Protein AF-A0A329ZV99-F1 (afdb_monomer_lite)

Foldseek 3Di:
DFKWWDDLNDIDDDPDVVRVQVVQVVDFLVCCVVRNQQRTWMAGPVVRDIWGWDQDPRTIDTHDPDPVVD

Sequence (70 aa):
MRYRLIMFGFSAMCEDLGEVSLRLRGIPMQRADLEGIDQCYLVDLQKKRQYKIALIKGEYQVMFDSYEDL

Secondary structure (DSSP, 8-state):
--EEEEETTEEEEESSHHHHHHHHHTS-THHIIIIIGGG-EEEETTTTEEEEEEEETTEEEEE-SSGGG-

Radius of gyration: 11.34 Å; chains: 1; bounding box: 29×20×29 Å

Structure (mmCIF, N/CA/C/O back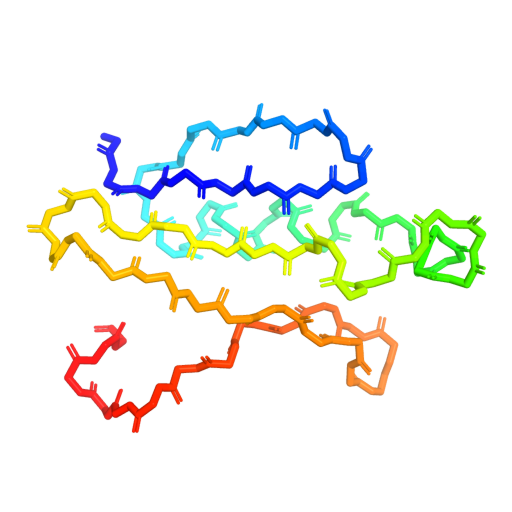bone):
data_AF-A0A329ZV99-F1
#
_entry.id   AF-A0A329ZV99-F1
#
loop_
_atom_site.group_PDB
_atom_site.id
_atom_site.type_symbol
_atom_site.label_atom_id
_atom_site.label_alt_id
_atom_site.label_comp_id
_atom_site.label_asym_id
_atom_site.label_entity_id
_atom_site.label_seq_id
_atom_site.pdbx_PDB_ins_code
_atom_site.Cartn_x
_atom_site.Cartn_y
_atom_site.Cartn_z
_atom_site.occupancy
_atom_site.B_iso_or_equiv
_atom_site.auth_seq_id
_atom_site.auth_comp_id
_atom_site.auth_asym_id
_atom_site.auth_atom_id
_atom_site.pdbx_PDB_model_num
ATOM 1 N N . MET A 1 1 ? -2.780 6.949 13.660 1.00 80.44 1 MET A N 1
ATOM 2 C CA . MET A 1 1 ? -2.195 5.905 12.785 1.00 80.44 1 MET A CA 1
ATOM 3 C C . MET A 1 1 ? -3.101 4.680 12.745 1.00 80.44 1 MET A C 1
ATOM 5 O O . MET A 1 1 ? -3.155 3.946 13.726 1.00 80.44 1 MET A O 1
ATOM 9 N N . ARG A 1 2 ? -3.847 4.495 11.649 1.00 94.38 2 ARG A N 1
ATOM 10 C CA . ARG A 1 2 ? -4.806 3.391 11.456 1.00 94.38 2 ARG A CA 1
ATOM 11 C C . ARG A 1 2 ? -4.264 2.295 10.545 1.00 94.38 2 ARG A C 1
ATOM 13 O O . ARG A 1 2 ? -4.569 1.126 10.763 1.00 94.38 2 ARG A O 1
ATOM 20 N N . TYR A 1 3 ? -3.450 2.658 9.561 1.00 97.44 3 TYR A N 1
ATOM 21 C CA . TYR A 1 3 ? -2.987 1.727 8.545 1.00 97.44 3 TYR A CA 1
ATOM 22 C C . TYR A 1 3 ? -1.481 1.488 8.637 1.00 97.44 3 TYR A C 1
ATOM 24 O O . TYR A 1 3 ? -0.714 2.375 9.011 1.00 97.44 3 TYR A O 1
ATOM 32 N N . ARG A 1 4 ? -1.052 0.283 8.268 1.00 97.81 4 ARG A N 1
ATOM 33 C CA . ARG A 1 4 ? 0.348 -0.055 8.011 1.00 97.81 4 ARG A CA 1
ATOM 34 C C . ARG A 1 4 ? 0.479 -0.492 6.559 1.00 97.81 4 ARG A C 1
ATOM 36 O O . ARG A 1 4 ? -0.050 -1.530 6.178 1.00 97.81 4 ARG A O 1
ATOM 43 N N . LEU A 1 5 ? 1.175 0.304 5.763 1.00 97.75 5 LEU A N 1
ATOM 44 C CA . LEU A 1 5 ? 1.460 0.043 4.359 1.00 97.75 5 LEU A CA 1
ATOM 45 C C . LEU A 1 5 ? 2.786 -0.715 4.235 1.00 97.75 5 LEU A C 1
ATOM 47 O O . LEU A 1 5 ? 3.795 -0.259 4.771 1.00 97.75 5 LEU A O 1
ATOM 51 N N . ILE A 1 6 ? 2.781 -1.846 3.533 1.00 97.25 6 ILE A N 1
ATOM 52 C CA . ILE A 1 6 ? 3.963 -2.653 3.221 1.00 97.25 6 ILE A CA 1
ATOM 53 C C . ILE A 1 6 ? 4.185 -2.619 1.710 1.00 97.25 6 ILE A C 1
ATOM 55 O O . ILE A 1 6 ? 3.341 -3.088 0.950 1.00 97.25 6 ILE A O 1
ATOM 59 N N . MET A 1 7 ? 5.316 -2.059 1.284 1.00 96.06 7 MET A N 1
ATOM 60 C CA . MET A 1 7 ? 5.709 -1.940 -0.122 1.00 96.06 7 MET A CA 1
ATOM 61 C C . MET A 1 7 ? 7.176 -2.329 -0.261 1.00 96.06 7 MET A C 1
ATOM 63 O O . MET A 1 7 ? 8.023 -1.715 0.385 1.00 96.06 7 MET A O 1
ATOM 67 N N . PHE A 1 8 ? 7.479 -3.313 -1.108 1.00 93.75 8 PHE A N 1
ATOM 68 C CA . PHE A 1 8 ? 8.853 -3.637 -1.520 1.00 93.75 8 PHE A CA 1
ATOM 69 C C . PHE A 1 8 ? 9.849 -3.786 -0.349 1.00 93.75 8 PHE A C 1
ATOM 71 O O . PHE A 1 8 ? 10.929 -3.204 -0.342 1.00 93.75 8 PHE A O 1
ATOM 78 N N . GLY A 1 9 ? 9.448 -4.505 0.706 1.00 88.50 9 GLY A N 1
ATOM 79 C CA . GLY A 1 9 ? 10.269 -4.714 1.908 1.00 88.50 9 GLY A CA 1
ATOM 80 C C . GLY A 1 9 ? 10.304 -3.545 2.904 1.00 88.50 9 GLY A C 1
ATOM 81 O O . GLY A 1 9 ? 10.870 -3.689 3.987 1.00 88.50 9 GLY A O 1
A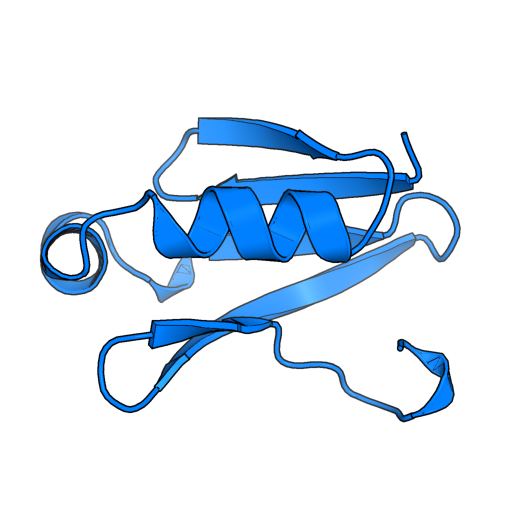TOM 82 N N . PHE A 1 10 ? 9.664 -2.414 2.598 1.00 91.81 10 PHE A N 1
ATOM 83 C CA . PHE A 1 10 ? 9.536 -1.267 3.496 1.00 91.81 10 PHE A CA 1
ATOM 84 C C . PHE A 1 10 ? 8.148 -1.197 4.127 1.00 91.81 10 PHE A C 1
ATOM 86 O O . PHE A 1 10 ? 7.135 -1.485 3.491 1.00 91.81 10 PHE A O 1
ATOM 93 N N . SER A 1 11 ? 8.102 -0.754 5.385 1.00 94.94 11 SER A N 1
ATOM 94 C CA . SER A 1 11 ? 6.854 -0.512 6.107 1.00 94.94 11 SER A CA 1
ATOM 95 C C . SER A 1 11 ? 6.671 0.960 6.449 1.00 94.94 11 SER A C 1
ATOM 97 O O . SER A 1 11 ? 7.607 1.617 6.906 1.00 94.94 11 SER A O 1
ATOM 99 N N . ALA A 1 12 ? 5.443 1.443 6.321 1.00 96.19 12 ALA A N 1
ATOM 100 C CA . ALA A 1 12 ? 5.029 2.795 6.652 1.00 96.19 12 ALA A CA 1
ATOM 101 C C . ALA A 1 12 ? 3.764 2.773 7.513 1.00 96.19 12 ALA A C 1
ATOM 103 O O . ALA A 1 12 ? 2.805 2.079 7.185 1.00 96.19 12 ALA A O 1
ATOM 104 N N . MET A 1 13 ? 3.737 3.548 8.596 1.00 97.31 13 MET A N 1
ATOM 105 C CA . MET A 1 13 ? 2.496 3.805 9.329 1.00 97.31 13 MET A CA 1
ATOM 106 C C . MET A 1 13 ? 1.779 4.994 8.693 1.00 97.31 13 MET A C 1
ATOM 108 O O . MET A 1 13 ? 2.424 6.004 8.420 1.00 97.31 13 MET A O 1
ATOM 112 N N . CYS A 1 14 ? 0.472 4.865 8.480 1.00 96.88 14 CYS A N 1
ATOM 113 C CA . CYS A 1 14 ? -0.377 5.891 7.886 1.00 96.88 14 CYS A CA 1
ATOM 114 C C . CYS A 1 14 ? -1.569 6.207 8.797 1.00 96.88 14 CYS A C 1
ATOM 116 O O . CYS A 1 14 ? -2.136 5.323 9.456 1.00 96.88 14 CYS A O 1
ATOM 118 N N . GLU A 1 15 ? -1.952 7.475 8.870 1.00 95.44 15 GLU A N 1
ATOM 119 C CA . GLU A 1 15 ? -3.086 7.931 9.673 1.00 95.44 15 GLU A CA 1
ATOM 120 C C . GLU A 1 15 ? -4.423 7.521 9.073 1.00 95.44 15 GLU A C 1
ATOM 122 O O . GLU A 1 15 ? -5.254 6.963 9.793 1.00 95.44 15 GLU A O 1
ATOM 127 N N . ASP A 1 16 ? -4.568 7.693 7.765 1.00 95.69 16 ASP A N 1
ATOM 128 C CA . ASP A 1 16 ? -5.779 7.424 7.002 1.00 95.69 16 ASP A CA 1
ATOM 129 C C . ASP A 1 16 ? -5.459 6.916 5.580 1.00 95.69 16 ASP A C 1
ATOM 131 O O . ASP A 1 16 ? -4.297 6.717 5.210 1.00 95.69 16 ASP A O 1
ATOM 135 N N . LEU A 1 17 ? -6.502 6.673 4.779 1.00 95.00 17 LEU A N 1
ATOM 136 C CA . LEU A 1 17 ? -6.361 6.241 3.385 1.00 95.00 17 LEU A CA 1
ATOM 137 C C . LEU A 1 17 ? -5.831 7.347 2.457 1.00 95.00 17 LEU A C 1
ATOM 139 O O . LEU A 1 17 ? -5.270 7.039 1.403 1.00 95.00 17 LEU A O 1
ATOM 143 N N . GLY A 1 18 ? -5.967 8.619 2.836 1.00 96.00 18 GLY A N 1
ATOM 144 C CA . GLY A 1 18 ? -5.408 9.745 2.093 1.00 96.00 18 GLY A CA 1
ATOM 145 C C . GLY A 1 18 ? -3.882 9.716 2.113 1.00 96.00 18 GLY A C 1
ATOM 146 O O . GLY A 1 18 ? -3.245 9.840 1.064 1.00 96.00 18 GLY A O 1
ATOM 147 N N . GLU A 1 19 ? -3.288 9.453 3.277 1.00 96.69 19 GLU A N 1
ATOM 148 C CA . GLU A 1 19 ? -1.841 9.280 3.407 1.00 96.69 19 GLU A CA 1
ATOM 149 C C . GLU A 1 19 ? -1.348 8.025 2.670 1.00 96.69 19 GLU A C 1
ATOM 151 O O . GLU A 1 19 ? -0.322 8.073 1.986 1.00 96.69 19 GLU A O 1
ATOM 156 N N . VAL A 1 20 ? -2.100 6.918 2.736 1.00 96.69 20 VAL A N 1
ATOM 157 C CA . VAL A 1 20 ? -1.802 5.708 1.948 1.00 96.69 20 VAL A CA 1
ATOM 158 C C . VAL A 1 20 ? -1.752 6.048 0.457 1.00 96.69 20 VAL A C 1
ATOM 160 O O . VAL A 1 20 ? -0.760 5.750 -0.206 1.00 96.69 20 VAL A O 1
ATOM 163 N N . SER A 1 21 ? -2.772 6.735 -0.064 1.00 95.88 21 SER A N 1
ATOM 164 C CA . SER A 1 21 ? -2.837 7.160 -1.468 1.00 95.88 21 SER A CA 1
ATOM 165 C C . SER A 1 21 ? -1.687 8.098 -1.856 1.00 95.88 21 SER A C 1
ATOM 167 O O . SER A 1 21 ? -1.116 7.976 -2.943 1.00 95.88 21 SER A O 1
ATOM 169 N N . LEU A 1 22 ? -1.314 9.036 -0.980 1.00 96.25 22 LEU A N 1
ATOM 170 C CA . LEU A 1 22 ? -0.180 9.932 -1.208 1.00 96.25 22 LEU A CA 1
ATOM 171 C C . LEU A 1 22 ? 1.130 9.144 -1.348 1.00 96.25 22 LEU A C 1
ATOM 173 O O . LEU A 1 22 ? 1.891 9.377 -2.286 1.00 96.25 22 LEU A O 1
ATOM 177 N N . ARG A 1 23 ? 1.373 8.186 -0.447 1.00 95.38 23 ARG A N 1
ATOM 178 C CA . ARG A 1 23 ? 2.578 7.349 -0.482 1.00 95.38 23 ARG A CA 1
ATOM 179 C C . ARG A 1 23 ? 2.616 6.468 -1.722 1.00 95.38 23 ARG A C 1
ATOM 181 O O . ARG A 1 23 ? 3.644 6.436 -2.386 1.00 95.38 23 ARG A O 1
ATOM 188 N N . LEU A 1 24 ? 1.507 5.811 -2.064 1.00 95.94 24 LEU A N 1
ATOM 189 C CA . LEU A 1 24 ? 1.410 4.962 -3.254 1.00 95.94 24 LEU A CA 1
ATOM 190 C C . LEU A 1 24 ? 1.748 5.725 -4.543 1.00 95.94 24 LEU A C 1
ATOM 192 O O . LEU A 1 24 ? 2.501 5.215 -5.367 1.00 95.94 24 LEU A O 1
ATOM 196 N N . ARG A 1 25 ? 1.277 6.971 -4.684 1.00 94.56 25 ARG A N 1
ATOM 197 C CA . ARG A 1 25 ? 1.601 7.834 -5.836 1.00 94.56 25 ARG A CA 1
ATOM 198 C C . ARG A 1 25 ? 3.074 8.241 -5.916 1.00 94.56 25 ARG A C 1
ATOM 200 O O . ARG A 1 25 ? 3.553 8.550 -7.000 1.00 94.56 25 ARG A O 1
ATOM 207 N N . GLY A 1 26 ? 3.785 8.260 -4.790 1.00 93.12 26 GLY A N 1
ATOM 208 C CA . GLY A 1 26 ? 5.212 8.587 -4.749 1.00 93.12 26 GLY A CA 1
ATOM 209 C C . GLY A 1 26 ? 6.128 7.431 -5.153 1.00 93.12 26 GLY A C 1
ATOM 210 O O . GLY A 1 26 ? 7.329 7.637 -5.327 1.00 93.12 26 GLY A O 1
ATOM 211 N N . ILE A 1 27 ? 5.595 6.215 -5.281 1.00 92.62 27 ILE A N 1
ATOM 212 C CA . ILE A 1 27 ? 6.390 5.026 -5.570 1.00 92.62 27 ILE A CA 1
ATOM 213 C C . ILE A 1 27 ? 6.484 4.836 -7.093 1.00 92.62 27 ILE A C 1
ATOM 215 O O . ILE A 1 27 ? 5.457 4.802 -7.767 1.00 92.62 27 ILE A O 1
ATOM 219 N N . PRO A 1 28 ? 7.691 4.675 -7.663 1.00 92.69 28 PRO A N 1
ATOM 220 C CA . PRO A 1 28 ? 7.844 4.392 -9.088 1.00 92.69 28 PRO A CA 1
ATOM 221 C C . PRO A 1 28 ? 7.202 3.056 -9.481 1.00 92.69 28 PRO A C 1
ATOM 223 O O . PRO A 1 28 ? 7.408 2.041 -8.811 1.00 92.69 28 PRO A O 1
ATOM 226 N N . MET A 1 29 ? 6.462 3.029 -10.592 1.00 92.31 29 MET A N 1
ATOM 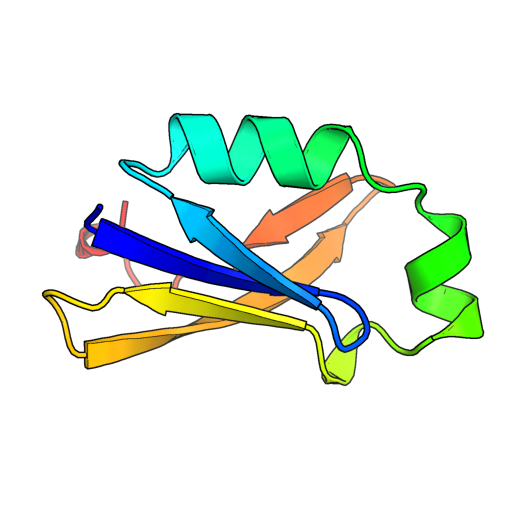227 C CA . MET A 1 29 ? 5.798 1.812 -11.088 1.00 92.31 29 MET A CA 1
ATOM 228 C C . MET A 1 29 ? 6.785 0.695 -11.461 1.00 92.31 29 MET A C 1
ATOM 230 O O . MET A 1 29 ? 6.475 -0.475 -11.285 1.00 92.31 29 MET A O 1
ATOM 234 N N . GLN A 1 30 ? 7.999 1.045 -11.898 1.00 92.25 30 GLN A N 1
ATOM 235 C CA . GLN A 1 30 ? 9.036 0.089 -12.312 1.00 92.25 30 GLN A CA 1
ATOM 236 C C . GLN A 1 30 ? 9.466 -0.843 -11.170 1.00 92.25 30 GLN A C 1
ATOM 238 O O . GLN A 1 30 ? 9.977 -1.933 -11.414 1.00 92.25 30 GLN A O 1
ATOM 243 N N . ARG A 1 31 ? 9.251 -0.431 -9.913 1.00 90.94 31 ARG A N 1
ATOM 244 C CA . ARG A 1 31 ? 9.524 -1.273 -8.744 1.00 90.94 31 ARG A CA 1
ATOM 245 C C . ARG A 1 31 ? 8.610 -2.493 -8.678 1.00 90.94 31 ARG A C 1
ATOM 247 O O . ARG A 1 31 ? 9.052 -3.525 -8.195 1.00 90.94 31 ARG A O 1
ATOM 254 N N . ALA A 1 32 ? 7.384 -2.412 -9.200 1.00 90.31 32 ALA A N 1
ATOM 255 C CA . ALA A 1 32 ? 6.470 -3.552 -9.240 1.00 90.31 32 ALA A CA 1
ATOM 256 C C . ALA A 1 32 ? 7.072 -4.741 -10.005 1.00 90.31 32 ALA A C 1
ATOM 258 O O . ALA A 1 32 ? 7.006 -5.869 -9.517 1.00 90.31 32 ALA A O 1
ATOM 259 N N . ASP A 1 33 ? 7.702 -4.468 -11.150 1.00 85.69 33 ASP A N 1
ATOM 260 C CA . ASP A 1 33 ? 8.313 -5.483 -12.013 1.00 85.69 33 ASP A CA 1
ATOM 261 C C . ASP A 1 33 ? 9.644 -6.006 -11.450 1.00 85.69 33 ASP A C 1
ATOM 263 O O . ASP A 1 33 ? 9.984 -7.173 -11.633 1.00 85.69 33 ASP A O 1
ATOM 267 N N . LEU A 1 34 ? 10.407 -5.145 -10.766 1.00 87.50 34 LEU A N 1
ATOM 268 C CA . LEU A 1 34 ? 11.741 -5.473 -10.249 1.00 87.50 34 LEU A CA 1
ATOM 269 C C . LEU A 1 34 ? 11.717 -6.142 -8.869 1.00 87.50 34 LEU A C 1
ATOM 271 O O . LEU A 1 34 ? 12.516 -7.037 -8.606 1.00 87.50 34 LEU A O 1
ATOM 275 N N . GLU A 1 35 ? 10.842 -5.680 -7.976 1.00 86.56 35 GLU A N 1
ATOM 276 C CA . GLU A 1 35 ? 10.820 -6.057 -6.555 1.00 86.56 35 GLU A CA 1
ATOM 277 C C . GLU A 1 35 ? 9.617 -6.949 -6.196 1.00 86.56 35 GLU A C 1
ATOM 279 O O . GLU A 1 35 ? 9.589 -7.531 -5.114 1.00 86.56 35 GLU A O 1
ATOM 284 N N . GLY A 1 36 ? 8.649 -7.100 -7.106 1.00 87.81 36 GLY A N 1
ATOM 285 C CA . GLY A 1 36 ? 7.504 -7.999 -6.960 1.00 87.81 36 GLY A CA 1
ATOM 286 C C . GLY A 1 36 ? 6.320 -7.367 -6.226 1.00 87.81 36 GLY A C 1
ATOM 287 O O . GLY A 1 36 ? 6.294 -7.260 -4.998 1.00 87.81 36 GLY A O 1
ATOM 288 N N . ILE A 1 37 ? 5.282 -7.001 -6.985 1.00 91.94 37 ILE A N 1
ATOM 289 C CA . ILE A 1 37 ? 4.026 -6.445 -6.450 1.00 91.94 37 ILE A CA 1
ATOM 290 C C . ILE A 1 37 ? 3.302 -7.394 -5.481 1.00 91.94 37 ILE A C 1
ATOM 292 O O . ILE A 1 37 ? 2.649 -6.937 -4.547 1.00 91.94 37 ILE A O 1
ATOM 296 N N . ASP A 1 38 ? 3.466 -8.706 -5.643 1.00 90.56 38 ASP A N 1
ATOM 297 C CA . ASP A 1 38 ? 2.738 -9.741 -4.893 1.00 90.56 38 ASP A CA 1
ATOM 298 C C . ASP A 1 38 ? 3.002 -9.706 -3.378 1.00 90.56 38 ASP A C 1
ATOM 300 O O . ASP A 1 38 ? 2.220 -10.239 -2.588 1.00 90.56 38 ASP A O 1
ATOM 304 N N . GLN A 1 39 ? 4.105 -9.073 -2.966 1.00 90.88 39 GLN A N 1
ATOM 305 C CA . GLN A 1 39 ? 4.496 -8.910 -1.564 1.00 90.88 39 GLN A CA 1
ATOM 306 C C . GLN A 1 39 ? 3.990 -7.598 -0.943 1.00 90.88 39 GLN A C 1
ATOM 308 O O . GLN A 1 39 ? 4.230 -7.343 0.239 1.00 90.88 39 GLN A O 1
ATOM 313 N N . CYS A 1 40 ? 3.298 -6.759 -1.717 1.00 96.50 40 CYS A N 1
ATOM 314 C CA . CYS A 1 40 ? 2.793 -5.464 -1.278 1.00 96.50 40 CYS A CA 1
ATOM 315 C C . CYS A 1 40 ? 1.361 -5.576 -0.739 1.00 96.50 40 CYS A C 1
ATOM 317 O O . CYS A 1 40 ? 0.471 -6.145 -1.377 1.00 96.50 40 CYS A O 1
ATOM 319 N N . TYR A 1 41 ? 1.117 -5.007 0.441 1.00 97.38 41 TYR A N 1
ATOM 320 C CA . TYR A 1 41 ? -0.196 -5.045 1.083 1.00 97.38 41 TYR A CA 1
ATOM 321 C C . TYR A 1 41 ? -0.405 -3.889 2.063 1.00 97.38 41 TYR A C 1
ATOM 323 O O . TYR A 1 41 ? 0.537 -3.291 2.584 1.00 97.38 41 TYR A O 1
ATOM 331 N N . LEU A 1 42 ? -1.670 -3.589 2.343 1.00 97.81 42 LEU A N 1
ATOM 332 C CA . LEU A 1 42 ? -2.094 -2.647 3.372 1.00 97.81 42 LEU A CA 1
ATOM 333 C C . LEU A 1 42 ? -2.703 -3.418 4.542 1.00 97.81 42 LEU A C 1
ATOM 335 O O . LEU A 1 42 ? -3.528 -4.297 4.330 1.00 97.81 42 LEU A O 1
ATOM 339 N N . VAL A 1 43 ? -2.358 -3.068 5.776 1.00 97.25 43 VAL A N 1
ATOM 340 C CA . VAL A 1 43 ? -3.007 -3.599 6.981 1.00 97.25 43 VAL A CA 1
ATOM 341 C C . VAL A 1 43 ? -3.822 -2.495 7.646 1.00 97.25 43 VAL A C 1
ATOM 343 O O . VAL A 1 43 ? -3.258 -1.468 8.019 1.00 97.25 43 VAL A O 1
ATOM 346 N N . ASP A 1 44 ? -5.126 -2.700 7.839 1.00 96.44 44 ASP A N 1
ATOM 347 C CA . ASP A 1 44 ? -5.946 -1.891 8.751 1.00 96.44 44 ASP A CA 1
ATOM 348 C C . ASP A 1 44 ? -5.797 -2.454 10.168 1.00 96.44 44 ASP A C 1
ATOM 350 O O . ASP A 1 44 ? -6.235 -3.567 10.470 1.00 96.44 44 ASP A O 1
ATOM 354 N N . LEU A 1 45 ? -5.156 -1.682 11.045 1.00 95.44 45 LEU A N 1
ATOM 355 C CA . LEU A 1 45 ? -4.829 -2.095 12.408 1.00 95.44 45 LEU A CA 1
ATOM 356 C C . LEU A 1 45 ? -6.047 -2.084 13.337 1.00 95.44 45 LEU A C 1
ATOM 358 O O . LEU A 1 45 ? -6.044 -2.792 14.343 1.00 95.44 45 LEU A O 1
ATOM 362 N N . GLN A 1 46 ? -7.086 -1.312 13.011 1.00 93.75 46 GLN A N 1
ATOM 363 C CA . GLN A 1 46 ? -8.325 -1.287 13.788 1.00 93.75 46 GLN A CA 1
ATOM 364 C C . GLN A 1 46 ? -9.192 -2.496 13.455 1.00 93.75 46 GLN A C 1
ATOM 366 O O . GLN A 1 46 ? -9.688 -3.173 14.354 1.00 93.75 46 GLN A O 1
ATOM 371 N N . LYS A 1 47 ? -9.322 -2.807 12.161 1.00 92.56 47 LYS A N 1
ATOM 372 C CA . LYS A 1 47 ? -10.112 -3.952 11.687 1.00 92.56 47 LYS A CA 1
ATOM 373 C C . LYS A 1 47 ? -9.356 -5.278 11.716 1.00 92.56 47 LYS A C 1
ATOM 375 O O . LYS A 1 47 ? -9.975 -6.325 11.551 1.00 92.56 47 LYS A O 1
ATOM 380 N N . LYS A 1 48 ? -8.032 -5.241 11.910 1.00 93.06 48 LYS A N 1
ATOM 381 C CA . LYS A 1 48 ? -7.123 -6.396 11.799 1.00 93.06 48 LYS A CA 1
ATOM 382 C C . LYS A 1 48 ? -7.273 -7.113 10.451 1.00 93.06 48 LYS A C 1
ATOM 384 O O . LYS A 1 48 ? -7.254 -8.340 10.386 1.00 93.06 48 LYS A O 1
ATOM 389 N N . ARG A 1 49 ? -7.444 -6.332 9.382 1.00 94.94 49 ARG A N 1
ATOM 390 C CA . ARG A 1 49 ? -7.606 -6.818 8.004 1.00 94.94 49 ARG A CA 1
ATOM 391 C C . ARG A 1 49 ? -6.391 -6.461 7.166 1.00 94.94 49 ARG A C 1
ATOM 393 O O . ARG A 1 49 ? -5.774 -5.421 7.382 1.00 94.94 49 ARG A O 1
ATOM 400 N N . GLN A 1 50 ? -6.081 -7.322 6.205 1.00 95.94 50 GLN A N 1
ATOM 401 C CA . GLN A 1 50 ? -5.036 -7.103 5.215 1.00 95.94 50 GLN A CA 1
ATOM 402 C C . GLN A 1 50 ? -5.670 -7.029 3.827 1.00 95.94 50 GLN A C 1
ATOM 404 O O . GLN A 1 50 ? -6.451 -7.901 3.464 1.00 95.94 50 GLN A O 1
ATOM 409 N N . TYR A 1 51 ? -5.281 -6.024 3.052 1.00 96.69 51 TYR A N 1
ATOM 410 C CA . TYR A 1 51 ? -5.728 -5.790 1.686 1.00 96.69 51 TYR A CA 1
ATOM 411 C C . TYR A 1 51 ? -4.542 -5.899 0.735 1.00 96.69 51 TYR A C 1
ATOM 413 O O . TYR A 1 51 ? -3.448 -5.408 1.031 1.00 96.69 51 TYR A O 1
ATOM 421 N N . LYS A 1 52 ? -4.748 -6.537 -0.417 1.00 96.31 52 LYS A N 1
ATOM 422 C CA . LYS A 1 52 ? -3.719 -6.627 -1.460 1.00 96.31 52 LYS A CA 1
ATOM 423 C C . LYS A 1 52 ? -3.521 -5.276 -2.135 1.00 96.31 52 LYS A C 1
ATOM 425 O O . LYS A 1 52 ? 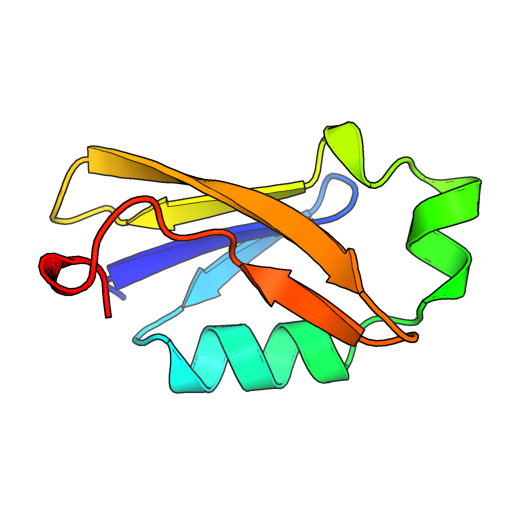-4.443 -4.464 -2.187 1.00 96.31 52 LYS A 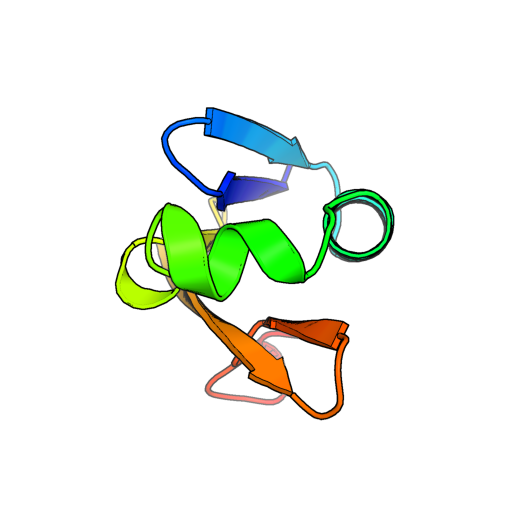O 1
ATOM 430 N N . ILE A 1 53 ? -2.335 -5.063 -2.691 1.00 96.50 53 ILE A N 1
ATOM 431 C CA . ILE A 1 53 ? -2.053 -3.917 -3.555 1.00 96.50 53 ILE A CA 1
ATOM 432 C C . ILE A 1 53 ? -1.797 -4.437 -4.965 1.00 96.50 53 ILE A C 1
ATOM 434 O O . ILE A 1 53 ? -1.085 -5.420 -5.148 1.00 96.50 53 ILE A O 1
ATOM 438 N N . ALA A 1 54 ? -2.398 -3.789 -5.956 1.00 94.81 54 ALA A N 1
ATOM 439 C CA . ALA A 1 54 ? -2.227 -4.111 -7.366 1.00 94.81 54 ALA A CA 1
ATOM 440 C C . ALA A 1 54 ? -1.771 -2.873 -8.140 1.00 94.81 54 ALA A C 1
ATOM 442 O O . ALA A 1 54 ? -2.136 -1.751 -7.793 1.00 94.81 54 ALA A O 1
ATOM 443 N N . LEU A 1 55 ? -0.999 -3.073 -9.208 1.00 94.88 55 LEU A N 1
ATOM 444 C CA . LEU A 1 55 ? -0.693 -2.022 -10.174 1.00 94.88 55 LEU A CA 1
ATOM 445 C C . LEU A 1 55 ? -1.752 -2.054 -11.284 1.00 94.88 55 LEU A C 1
ATOM 447 O O . LEU A 1 55 ? -1.771 -2.963 -12.111 1.00 94.88 55 LEU A O 1
ATOM 451 N N . ILE A 1 56 ? -2.648 -1.071 -11.302 1.00 93.81 56 ILE A N 1
ATOM 452 C CA . ILE A 1 56 ? -3.756 -0.981 -12.256 1.00 93.81 56 ILE A CA 1
ATOM 453 C C . ILE A 1 56 ? -3.563 0.279 -13.090 1.00 93.81 56 ILE A C 1
ATOM 455 O O . ILE A 1 56 ? -3.575 1.389 -12.567 1.00 93.81 56 ILE A O 1
ATOM 459 N N . LYS A 1 57 ? -3.391 0.110 -14.407 1.00 92.75 57 LYS A N 1
ATOM 460 C CA . LYS A 1 57 ? -3.204 1.221 -15.362 1.00 92.75 57 LYS A CA 1
ATOM 461 C C . LYS A 1 57 ? -2.066 2.1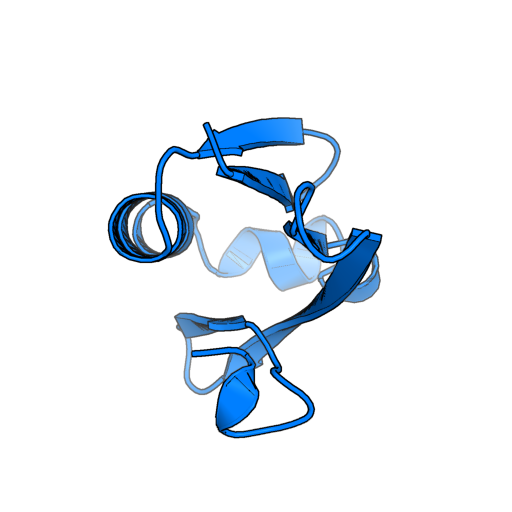86 -14.972 1.00 92.75 57 LYS A C 1
ATOM 463 O O . LYS A 1 57 ? -2.161 3.381 -15.220 1.00 92.75 57 LYS A O 1
ATOM 468 N N . GLY A 1 58 ? -0.989 1.659 -14.384 1.00 91.69 58 GLY A N 1
ATOM 469 C CA . GLY A 1 58 ? 0.180 2.446 -13.971 1.00 91.69 58 GLY A CA 1
ATOM 470 C C . GLY A 1 58 ? 0.077 3.074 -12.578 1.00 91.69 58 GLY A C 1
ATOM 471 O O . GLY A 1 58 ? 1.006 3.760 -12.166 1.00 91.69 58 GLY A O 1
ATOM 472 N N . GLU A 1 59 ? -0.999 2.811 -11.833 1.00 93.62 59 GLU A N 1
ATOM 473 C CA . GLU A 1 59 ? -1.189 3.317 -10.473 1.00 93.62 59 GLU A CA 1
ATOM 474 C C . GLU A 1 59 ? -1.336 2.175 -9.470 1.00 93.62 59 GLU A C 1
ATOM 476 O O . GLU A 1 59 ? -2.030 1.188 -9.724 1.00 93.62 59 GLU A O 1
ATOM 481 N N . TYR A 1 60 ? -0.691 2.304 -8.313 1.00 96.12 60 TYR A N 1
ATOM 482 C CA . TYR A 1 60 ? -0.878 1.358 -7.219 1.00 96.12 60 TYR A CA 1
ATOM 483 C C . TYR A 1 60 ? -2.229 1.599 -6.545 1.00 96.12 60 TYR A C 1
ATOM 485 O O . TYR A 1 60 ? -2.523 2.711 -6.103 1.00 96.12 60 TYR A O 1
ATOM 493 N N . GLN A 1 61 ? -3.033 0.547 -6.435 1.00 95.69 61 GLN A N 1
ATOM 494 C CA . GLN A 1 61 ? -4.367 0.586 -5.848 1.00 95.69 61 GLN A CA 1
ATOM 495 C C . GLN A 1 61 ? -4.518 -0.499 -4.786 1.00 95.69 61 GLN A C 1
ATOM 497 O O . GLN A 1 61 ? -4.037 -1.622 -4.946 1.00 95.69 61 GLN A O 1
ATOM 502 N N . VAL A 1 62 ? -5.196 -0.150 -3.695 1.00 96.38 62 VAL A N 1
ATOM 503 C CA . VAL A 1 62 ? -5.557 -1.091 -2.633 1.00 96.38 62 VAL A CA 1
ATOM 504 C C . VAL A 1 62 ? -6.837 -1.810 -3.044 1.00 96.38 62 VAL A C 1
ATOM 506 O O . VAL A 1 62 ? -7.831 -1.174 -3.391 1.00 96.38 62 VAL A O 1
ATOM 509 N N . MET A 1 63 ? -6.810 -3.136 -2.998 1.00 95.25 63 MET A N 1
ATOM 510 C CA . MET A 1 63 ? -7.937 -3.992 -3.349 1.00 95.25 63 MET A CA 1
ATOM 511 C C . MET A 1 63 ? -8.760 -4.269 -2.089 1.00 95.25 63 MET A C 1
ATOM 513 O O . MET A 1 63 ? -8.413 -5.150 -1.302 1.00 95.25 63 MET A O 1
ATOM 517 N N . PHE A 1 64 ? -9.815 -3.482 -1.882 1.00 92.81 64 PHE A N 1
ATOM 518 C CA . PHE A 1 64 ? -10.767 -3.680 -0.789 1.00 92.81 64 PHE A CA 1
ATOM 519 C C . PHE A 1 64 ? -11.824 -4.722 -1.164 1.00 92.81 64 PHE A C 1
ATOM 521 O O . PHE A 1 64 ? -12.325 -4.724 -2.288 1.00 92.81 64 PHE A O 1
ATOM 528 N N . ASP A 1 65 ? -12.187 -5.578 -0.208 1.00 86.00 65 ASP A N 1
ATOM 529 C CA . ASP A 1 65 ? -13.165 -6.650 -0.424 1.00 86.00 65 ASP A CA 1
ATOM 530 C C . ASP A 1 65 ? -14.621 -6.163 -0.284 1.00 86.00 65 ASP A C 1
ATOM 532 O O . ASP A 1 65 ? -15.544 -6.815 -0.774 1.00 86.00 65 ASP A O 1
ATOM 536 N N . SER A 1 66 ? -14.855 -5.025 0.387 1.00 83.25 66 SER A N 1
ATOM 537 C CA . SER A 1 66 ? -16.198 -4.488 0.641 1.00 83.25 66 SER A CA 1
ATOM 538 C C . SER A 1 66 ? -16.240 -2.956 0.728 1.00 83.25 66 SER A C 1
ATOM 540 O O . SER A 1 66 ? -15.246 -2.313 1.056 1.00 83.25 66 SER A O 1
ATOM 542 N N . TYR A 1 67 ? -17.415 -2.359 0.486 1.00 74.06 67 TYR A N 1
ATOM 543 C CA . TYR A 1 67 ? -17.634 -0.910 0.653 1.00 74.06 67 TYR A CA 1
ATOM 544 C C . TYR A 1 67 ? -17.456 -0.434 2.096 1.00 74.06 67 TYR A C 1
ATOM 546 O O . TYR A 1 67 ? -17.124 0.725 2.320 1.00 74.06 67 TYR A O 1
ATOM 554 N N . GLU A 1 68 ? -17.656 -1.319 3.073 1.00 75.81 68 GLU A N 1
ATOM 555 C CA . GLU A 1 68 ? -17.441 -1.009 4.486 1.00 75.81 68 GLU A CA 1
ATOM 556 C C . GLU A 1 68 ? -15.958 -0.775 4.802 1.00 75.81 68 GLU A C 1
ATOM 558 O O . GLU A 1 68 ? -15.641 -0.278 5.883 1.00 75.81 68 GLU A O 1
ATOM 563 N N . ASP A 1 69 ? -15.049 -1.145 3.890 1.00 76.75 69 ASP A N 1
ATOM 564 C CA . ASP A 1 69 ? -13.598 -1.008 4.023 1.00 76.75 69 ASP A CA 1
ATOM 565 C C . ASP A 1 69 ? -13.019 0.325 3.536 1.00 76.75 69 ASP A C 1
ATOM 567 O O . ASP A 1 69 ? -11.840 0.580 3.796 1.00 76.75 69 ASP A O 1
ATOM 571 N N . LEU A 1 70 ? -13.852 1.179 2.933 1.00 71.00 70 LEU A N 1
ATOM 572 C CA . LEU A 1 70 ? -13.509 2.542 2.515 1.00 71.00 70 LEU A CA 1
ATOM 573 C C . LEU A 1 70 ? -13.584 3.559 3.669 1.00 71.00 70 LEU A C 1
ATOM 575 O O . LEU A 1 70 ? -14.369 3.357 4.625 1.00 71.00 70 LEU A O 1
#

pLDDT: mean 92.64, std 5.74, range [71.0, 97.81]